Protein AF-A0A968HML8-F1 (afdb_monomer)

Mean predicted aligned error: 5.04 Å

Structure (mmCIF, N/CA/C/O backbone):
data_AF-A0A968HML8-F1
#
_entry.id   AF-A0A968HML8-F1
#
loop_
_atom_site.group_PDB
_atom_site.id
_atom_site.type_symbol
_atom_site.label_atom_id
_atom_site.label_alt_id
_atom_site.label_comp_id
_atom_site.label_asym_id
_atom_site.label_entity_id
_atom_site.label_seq_id
_atom_site.pdbx_PDB_ins_code
_atom_site.Cartn_x
_atom_site.Cartn_y
_atom_site.Cartn_z
_atom_site.occupancy
_atom_site.B_iso_or_equiv
_atom_site.auth_seq_id
_atom_site.auth_comp_id
_atom_site.auth_asym_id
_atom_site.auth_atom_id
_atom_site.pdbx_PDB_model_num
ATOM 1 N N . MET A 1 1 ? -2.187 14.876 -16.492 1.00 66.00 1 MET A N 1
ATOM 2 C CA . MET A 1 1 ? -3.139 13.967 -17.169 1.00 66.00 1 MET A CA 1
ATOM 3 C C . MET A 1 1 ? -2.887 13.887 -18.666 1.00 66.00 1 MET A C 1
ATOM 5 O O . MET A 1 1 ? -2.668 12.791 -19.158 1.00 66.00 1 MET A O 1
ATOM 9 N N . GLU A 1 2 ? -2.846 15.010 -19.386 1.00 80.50 2 GLU A N 1
ATOM 10 C CA . GLU A 1 2 ? -2.647 15.007 -20.846 1.00 80.50 2 GLU A CA 1
ATOM 11 C C . GLU A 1 2 ? -1.322 14.361 -21.292 1.00 80.50 2 GLU A C 1
ATOM 13 O O . GLU A 1 2 ? -1.321 13.512 -22.177 1.00 80.50 2 GLU A O 1
ATOM 18 N N . HIS A 1 3 ? -0.210 14.670 -20.616 1.00 81.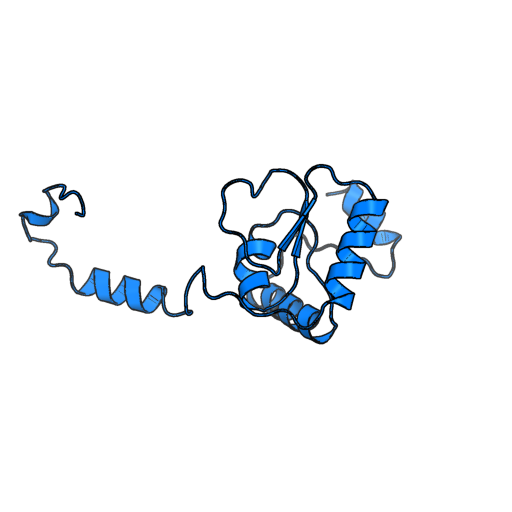75 3 HIS A N 1
ATOM 19 C CA . HIS A 1 3 ? 1.088 14.041 -20.889 1.00 81.75 3 HIS A CA 1
ATOM 20 C C . HIS A 1 3 ? 1.057 12.509 -20.712 1.00 81.75 3 HIS A C 1
ATOM 22 O O . HIS A 1 3 ? 1.546 11.770 -21.562 1.00 81.75 3 HIS A O 1
ATOM 28 N N . SER A 1 4 ? 0.420 12.022 -19.642 1.00 83.88 4 SER A N 1
ATOM 29 C CA . SER A 1 4 ? 0.278 10.588 -19.362 1.00 83.88 4 SER A CA 1
ATOM 30 C C . SER A 1 4 ? -0.625 9.877 -20.373 1.00 83.88 4 SER A C 1
ATOM 32 O O . SER A 1 4 ? -0.333 8.742 -20.735 1.00 83.88 4 SER A O 1
ATOM 34 N N . ARG A 1 5 ? -1.690 10.540 -20.853 1.00 84.12 5 ARG A N 1
ATOM 35 C CA . ARG A 1 5 ? -2.556 10.013 -21.923 1.00 84.12 5 ARG A CA 1
ATOM 36 C C . ARG A 1 5 ? -1.772 9.839 -23.219 1.00 84.12 5 ARG A C 1
ATOM 38 O O . ARG A 1 5 ? -1.701 8.726 -23.722 1.00 84.12 5 ARG A O 1
ATOM 45 N N . ARG A 1 6 ? -1.065 10.887 -23.660 1.00 84.19 6 ARG A N 1
ATOM 46 C CA . ARG A 1 6 ? -0.228 10.836 -24.871 1.00 84.19 6 ARG A CA 1
ATOM 47 C C . ARG A 1 6 ? 0.805 9.708 -24.815 1.00 84.19 6 ARG A C 1
ATOM 49 O O . ARG A 1 6 ? 1.015 9.030 -25.813 1.00 84.19 6 ARG A O 1
ATOM 56 N N . LEU A 1 7 ? 1.439 9.490 -23.660 1.00 85.25 7 LEU A N 1
ATOM 57 C CA . LEU A 1 7 ? 2.386 8.387 -23.485 1.00 85.25 7 LEU A CA 1
ATOM 58 C C . LEU A 1 7 ? 1.697 7.015 -23.582 1.00 85.25 7 LEU A C 1
ATOM 60 O O . LEU A 1 7 ? 2.206 6.121 -24.253 1.00 85.25 7 LEU A O 1
ATOM 64 N N . ALA A 1 8 ? 0.547 6.850 -22.924 1.00 87.56 8 ALA A N 1
ATOM 65 C CA . ALA A 1 8 ? -0.198 5.594 -22.930 1.00 87.56 8 ALA A CA 1
ATOM 66 C C . ALA A 1 8 ? -0.701 5.216 -24.333 1.00 87.56 8 ALA A C 1
ATOM 68 O O . ALA A 1 8 ? -0.648 4.040 -24.685 1.00 87.56 8 ALA A O 1
ATOM 69 N N . ASP A 1 9 ? -1.104 6.197 -25.148 1.00 87.12 9 ASP A N 1
ATOM 70 C CA . ASP A 1 9 ? -1.599 5.979 -26.517 1.00 87.12 9 ASP A CA 1
ATOM 71 C C . ASP A 1 9 ? -0.557 5.310 -27.435 1.00 87.12 9 ASP A C 1
ATOM 73 O O . ASP A 1 9 ? -0.916 4.623 -28.389 1.00 87.12 9 ASP A O 1
ATOM 77 N N . HIS A 1 10 ? 0.735 5.458 -27.125 1.00 88.25 10 HIS A N 1
ATOM 78 C CA . HIS A 1 10 ? 1.844 4.892 -27.903 1.00 88.25 10 HIS A CA 1
ATOM 79 C C . HIS A 1 10 ? 2.403 3.590 -27.304 1.00 88.25 10 HIS A C 1
ATOM 81 O O . HIS A 1 10 ? 3.350 3.015 -27.842 1.00 88.25 10 HIS A O 1
ATOM 87 N N . LEU A 1 11 ? 1.842 3.109 -26.189 1.00 90.94 11 LEU A N 1
ATOM 88 C CA . LEU A 1 11 ? 2.298 1.910 -25.489 1.00 90.94 11 LEU A CA 1
ATOM 89 C C . LEU A 1 11 ? 1.169 0.867 -25.462 1.00 90.94 11 LEU A C 1
ATOM 91 O O . LEU A 1 11 ? 0.261 0.974 -24.637 1.00 90.94 11 LEU A O 1
ATOM 95 N N . PRO A 1 12 ? 1.219 -0.195 -26.291 1.00 89.44 12 PRO A N 1
ATOM 96 C CA . PRO A 1 12 ? 0.099 -1.134 -26.448 1.00 89.44 12 PRO A CA 1
ATOM 97 C C . PRO A 1 12 ? -0.276 -1.863 -25.146 1.00 89.44 12 PRO A C 1
ATOM 99 O O . PRO A 1 12 ? -1.429 -2.266 -24.959 1.00 89.44 12 PRO A O 1
ATOM 102 N N . HIS A 1 13 ? 0.683 -1.981 -24.224 1.00 89.75 13 HIS A N 1
ATOM 103 C CA . HIS A 1 13 ? 0.537 -2.613 -22.910 1.00 89.75 13 HIS A CA 1
ATOM 104 C C . HIS A 1 13 ? 0.241 -1.622 -21.774 1.00 89.75 13 HIS A C 1
ATOM 106 O O . HIS A 1 13 ? 0.222 -2.012 -20.609 1.00 89.75 13 HIS A O 1
ATOM 112 N N . CYS A 1 14 ? 0.009 -0.346 -22.088 1.00 92.81 14 CYS A N 1
ATOM 113 C CA . CYS A 1 14 ? -0.384 0.665 -21.120 1.00 92.81 14 CYS A CA 1
ATOM 114 C C . CYS A 1 14 ? -1.895 0.909 -21.195 1.00 92.81 14 CYS A C 1
ATOM 116 O O . CYS A 1 14 ? -2.505 0.927 -22.268 1.00 92.81 14 CYS A O 1
ATOM 118 N N . ARG A 1 15 ? -2.520 1.084 -20.033 1.00 91.06 15 ARG A N 1
ATOM 119 C CA . ARG A 1 15 ? -3.900 1.551 -19.906 1.00 91.06 15 ARG A CA 1
ATOM 120 C C . ARG A 1 15 ? -3.920 2.614 -18.825 1.00 91.06 15 ARG A C 1
ATOM 122 O O . ARG A 1 15 ? -3.412 2.384 -17.730 1.00 91.06 15 ARG A O 1
ATOM 129 N N . LEU A 1 16 ? -4.504 3.765 -19.139 1.00 92.31 16 LEU A N 1
ATOM 130 C CA . LEU A 1 16 ? -4.700 4.835 -18.173 1.00 92.31 16 LEU A CA 1
ATOM 131 C C . LEU A 1 16 ? -6.127 4.769 -17.627 1.00 92.31 16 LEU A C 1
ATOM 133 O O . LEU A 1 16 ? -7.081 4.632 -18.391 1.00 92.31 16 LEU A O 1
ATOM 137 N N . ALA A 1 17 ? -6.262 4.885 -16.311 1.00 91.62 17 ALA A N 1
ATOM 138 C CA . ALA A 1 17 ? -7.542 5.029 -15.640 1.00 91.62 17 ALA A CA 1
ATOM 139 C C . ALA A 1 17 ? -7.421 6.112 -14.568 1.00 91.62 17 ALA A C 1
ATOM 141 O O . ALA A 1 17 ? -6.517 6.063 -13.735 1.00 91.62 17 ALA A O 1
ATOM 142 N N . ASP A 1 18 ? -8.342 7.071 -14.590 1.00 91.38 18 ASP A N 1
ATOM 143 C CA . ASP A 1 18 ? -8.364 8.185 -13.635 1.00 91.38 18 ASP A CA 1
ATOM 144 C C . ASP A 1 18 ? -8.821 7.695 -12.249 1.00 91.38 18 ASP A C 1
ATOM 146 O O . ASP A 1 18 ? -8.352 8.162 -11.213 1.00 91.38 18 ASP A O 1
ATOM 150 N N . HIS A 1 19 ? -9.716 6.705 -12.235 1.00 94.06 19 HIS A N 1
ATOM 151 C CA . HIS A 1 19 ? -10.210 6.036 -11.042 1.00 94.06 19 HIS A CA 1
ATOM 152 C C . HIS A 1 19 ? -10.527 4.569 -11.348 1.00 94.06 19 HIS A C 1
ATOM 154 O O . HIS A 1 19 ? -11.012 4.232 -12.431 1.00 94.06 19 HIS A O 1
ATOM 160 N N . LEU A 1 20 ? -10.292 3.698 -10.368 1.00 95.56 20 LEU A N 1
ATOM 161 C CA . LEU A 1 20 ? -10.729 2.309 -10.389 1.00 95.56 20 LEU A CA 1
ATOM 162 C C . LEU A 1 20 ? -11.640 2.066 -9.183 1.00 95.56 20 LEU A C 1
ATOM 164 O O . LEU A 1 20 ? -11.186 2.275 -8.054 1.00 95.56 20 LEU A O 1
ATOM 168 N N . PRO A 1 21 ? -12.879 1.580 -9.396 1.00 97.75 21 PRO A N 1
ATOM 169 C CA . PRO A 1 21 ? -13.720 1.101 -8.308 1.00 97.75 21 PRO A CA 1
ATOM 170 C C . PRO A 1 21 ? -12.954 0.105 -7.440 1.00 97.75 21 PRO A C 1
ATOM 172 O O . PRO A 1 21 ? -12.188 -0.718 -7.960 1.00 97.75 21 PRO A O 1
ATOM 175 N N . ARG A 1 22 ? -13.150 0.179 -6.123 1.00 96.62 22 ARG A N 1
ATOM 176 C CA . ARG A 1 22 ? -12.332 -0.546 -5.143 1.00 96.62 22 ARG A CA 1
ATOM 177 C C . ARG A 1 22 ? -12.288 -2.046 -5.424 1.00 96.62 22 ARG A C 1
ATOM 179 O O . ARG A 1 22 ? -11.221 -2.650 -5.368 1.00 96.62 22 ARG A O 1
ATOM 186 N N . GLU A 1 23 ? -13.417 -2.641 -5.780 1.00 97.56 23 GLU A N 1
ATOM 187 C CA . GLU A 1 23 ? -13.547 -4.066 -6.085 1.00 97.56 23 GLU A CA 1
ATOM 188 C C . GLU A 1 23 ? -12.667 -4.452 -7.278 1.00 97.56 23 GLU A C 1
ATOM 190 O O . GLU A 1 23 ? -11.951 -5.452 -7.227 1.00 97.56 23 GLU A O 1
ATOM 195 N N . ARG A 1 24 ? -12.657 -3.619 -8.330 1.00 97.75 24 ARG A N 1
ATOM 196 C CA . ARG A 1 24 ? -11.810 -3.820 -9.514 1.00 97.75 24 ARG A CA 1
ATOM 197 C C . ARG A 1 24 ? -10.336 -3.638 -9.178 1.00 97.75 24 ARG A C 1
ATOM 199 O O . ARG A 1 24 ? -9.519 -4.438 -9.620 1.00 97.75 24 ARG A O 1
ATOM 206 N N . PHE A 1 25 ? -9.996 -2.627 -8.382 1.00 98.00 25 PHE A N 1
ATOM 207 C CA . PHE A 1 25 ? -8.618 -2.397 -7.953 1.00 98.00 25 PHE A CA 1
ATOM 208 C C . PHE A 1 25 ? -8.068 -3.597 -7.167 1.00 98.00 25 PHE A C 1
ATOM 210 O O . PHE A 1 25 ? -7.029 -4.142 -7.529 1.00 98.00 25 PHE A O 1
ATOM 217 N N . ILE A 1 26 ? -8.802 -4.086 -6.162 1.00 97.94 26 ILE A N 1
ATOM 218 C CA . ILE A 1 26 ? -8.405 -5.266 -5.379 1.00 97.94 26 ILE A CA 1
ATOM 219 C C . ILE A 1 26 ? -8.337 -6.527 -6.250 1.00 97.94 26 ILE A C 1
ATOM 221 O O . ILE A 1 26 ? -7.409 -7.322 -6.097 1.00 97.94 26 ILE A O 1
ATOM 225 N N . ALA A 1 27 ? -9.276 -6.718 -7.181 1.00 98.19 27 ALA A N 1
ATOM 226 C CA . ALA A 1 27 ? -9.231 -7.840 -8.118 1.00 98.19 27 ALA A CA 1
ATOM 227 C C . ALA A 1 27 ? -7.966 -7.813 -8.993 1.00 98.19 27 ALA A C 1
ATOM 229 O O . ALA A 1 27 ? -7.348 -8.856 -9.204 1.00 98.19 27 ALA A O 1
ATOM 230 N N . LEU A 1 28 ? -7.536 -6.630 -9.446 1.00 97.69 28 LEU A N 1
ATOM 231 C CA . LEU A 1 28 ? -6.282 -6.466 -10.182 1.00 97.69 28 LEU A CA 1
ATOM 232 C C . LEU A 1 28 ? -5.065 -6.798 -9.315 1.00 97.69 28 LEU A C 1
ATOM 234 O O . LEU A 1 28 ? -4.193 -7.525 -9.781 1.00 97.69 28 LEU A O 1
ATOM 238 N N . LEU A 1 29 ? -5.020 -6.349 -8.054 1.00 98.00 29 LEU A N 1
ATOM 239 C CA . LEU A 1 29 ? -3.930 -6.718 -7.141 1.00 98.00 29 LEU A CA 1
ATOM 240 C C . LEU A 1 29 ? -3.849 -8.238 -6.954 1.00 98.00 29 LEU A C 1
ATOM 242 O O . LEU A 1 29 ? -2.775 -8.817 -7.087 1.00 98.00 29 LEU A O 1
ATOM 246 N N . LYS A 1 30 ? -4.989 -8.905 -6.736 1.00 98.06 30 LYS A N 1
ATOM 247 C CA . LYS A 1 30 ? -5.058 -10.373 -6.652 1.00 98.06 30 LYS A CA 1
ATOM 248 C C . LYS A 1 30 ? -4.580 -11.045 -7.937 1.00 98.06 30 LYS A C 1
ATOM 250 O O . LYS A 1 30 ? -3.865 -12.041 -7.874 1.00 98.06 30 LYS A O 1
ATOM 255 N N . ARG A 1 31 ? -4.938 -10.502 -9.107 1.00 98.00 31 ARG A N 1
ATOM 256 C CA . ARG A 1 31 ? -4.441 -11.024 -10.385 1.00 98.00 31 ARG A CA 1
ATOM 257 C C . ARG A 1 31 ? -2.928 -10.867 -10.498 1.00 98.00 31 ARG A C 1
ATOM 259 O O . ARG A 1 31 ? -2.277 -11.811 -10.921 1.00 98.00 31 ARG A O 1
ATOM 266 N N . LEU A 1 32 ? -2.368 -9.733 -10.076 1.00 97.31 32 LEU A N 1
ATOM 267 C CA . LEU A 1 32 ? -0.919 -9.530 -10.064 1.00 97.31 32 LEU A CA 1
ATOM 268 C C . LEU A 1 32 ? -0.208 -10.545 -9.163 1.00 97.31 32 LEU A C 1
ATOM 270 O O . LEU A 1 32 ? 0.848 -11.018 -9.551 1.00 97.31 32 LEU A O 1
ATOM 274 N N . VAL A 1 33 ? -0.784 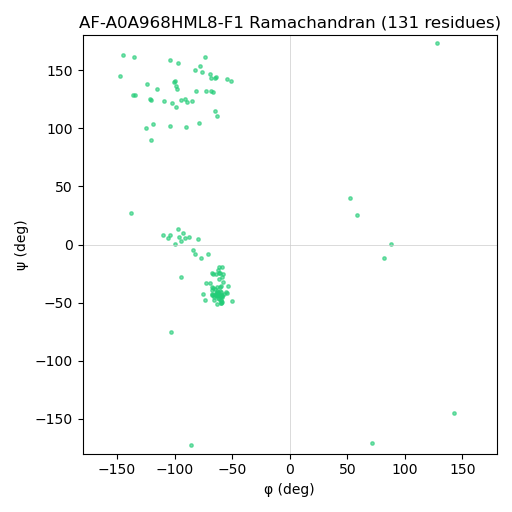-10.945 -8.026 1.00 97.25 33 VAL A N 1
ATOM 275 C CA . VAL A 1 33 ? -0.206 -12.017 -7.191 1.00 97.25 33 VAL A C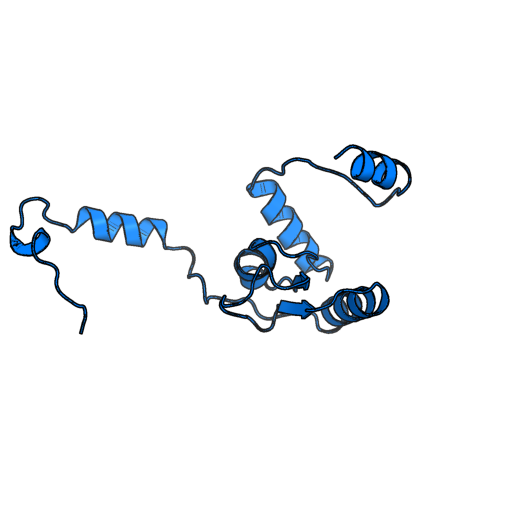A 1
ATOM 276 C C . VAL A 1 33 ? -0.099 -13.326 -7.979 1.00 97.25 33 VAL A C 1
ATOM 278 O O . VAL A 1 33 ? 0.964 -13.942 -8.005 1.00 97.25 33 VAL A O 1
ATOM 281 N N . ILE A 1 34 ? -1.173 -13.722 -8.674 1.00 96.56 34 ILE A N 1
ATOM 282 C CA . ILE A 1 34 ? -1.210 -14.946 -9.496 1.00 96.56 34 ILE A CA 1
ATOM 283 C C . ILE A 1 34 ? -0.176 -14.875 -10.629 1.00 96.56 34 ILE A C 1
ATOM 285 O O . ILE A 1 34 ? 0.559 -15.831 -10.863 1.00 96.56 34 ILE A O 1
ATOM 289 N N . GLU A 1 35 ? -0.082 -13.726 -11.296 1.00 96.12 35 GLU A N 1
ATOM 290 C CA . GLU A 1 35 ? 0.847 -13.482 -12.410 1.00 96.12 35 GLU A CA 1
ATOM 291 C C . GLU A 1 35 ? 2.286 -13.182 -11.953 1.00 96.12 35 GLU A C 1
ATOM 293 O O . GLU A 1 35 ? 3.144 -12.851 -12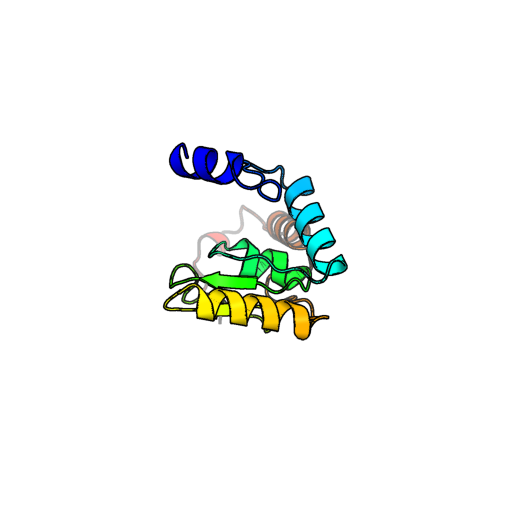.774 1.00 96.12 35 GLU A O 1
ATOM 298 N N . ARG A 1 36 ? 2.566 -13.273 -10.642 1.00 95.56 36 ARG A N 1
ATOM 299 C CA . ARG A 1 36 ? 3.860 -12.923 -10.031 1.00 95.56 36 ARG A CA 1
ATOM 300 C C . ARG A 1 36 ? 4.327 -11.517 -10.426 1.00 95.56 36 ARG A C 1
ATOM 302 O O . ARG A 1 36 ? 5.494 -11.304 -10.740 1.00 95.56 36 ARG A O 1
ATOM 309 N N . GLY A 1 37 ? 3.391 -10.578 -10.481 1.00 96.88 37 GLY A N 1
ATOM 310 C CA . GLY A 1 37 ? 3.614 -9.157 -10.707 1.00 96.88 37 GLY A CA 1
ATOM 311 C C . GLY A 1 37 ? 3.921 -8.397 -9.417 1.00 96.88 37 GLY A C 1
ATOM 312 O O . GLY A 1 37 ? 4.085 -8.971 -8.344 1.00 96.88 37 GLY A O 1
ATOM 313 N N . CYS A 1 38 ? 3.982 -7.073 -9.533 1.00 98.06 38 CYS A N 1
ATOM 314 C CA . CYS A 1 38 ? 4.163 -6.156 -8.412 1.00 98.06 38 CYS A CA 1
ATOM 315 C C . CYS A 1 38 ? 3.376 -4.864 -8.655 1.00 98.06 38 CYS A C 1
ATOM 317 O O . CYS A 1 38 ? 2.983 -4.567 -9.788 1.00 98.06 38 CYS A O 1
ATOM 319 N N . ILE A 1 39 ? 3.156 -4.090 -7.595 1.00 98.06 39 ILE A N 1
ATOM 320 C CA . ILE A 1 39 ? 2.693 -2.703 -7.701 1.00 98.06 39 ILE A CA 1
ATOM 321 C C . ILE A 1 39 ? 3.892 -1.761 -7.572 1.00 98.06 39 ILE A C 1
ATOM 323 O O . ILE A 1 39 ? 4.749 -1.956 -6.716 1.00 98.06 39 ILE A O 1
ATOM 327 N N . VAL A 1 40 ? 3.961 -0.732 -8.414 1.00 98.31 40 VAL A N 1
ATOM 328 C CA . VAL A 1 40 ? 5.072 0.232 -8.430 1.00 98.31 40 VAL A CA 1
ATOM 329 C C . VAL A 1 40 ? 4.521 1.638 -8.250 1.00 98.31 40 VAL A C 1
ATOM 331 O O . VAL A 1 40 ? 3.506 1.994 -8.847 1.00 98.31 40 VAL A O 1
ATOM 334 N N . GLY A 1 41 ? 5.188 2.449 -7.437 1.00 97.56 41 GLY A N 1
ATOM 335 C CA . GLY A 1 41 ? 4.827 3.845 -7.220 1.00 97.56 41 GLY A CA 1
ATOM 336 C C . GLY A 1 41 ? 5.056 4.224 -5.772 1.00 97.56 41 GLY A C 1
ATOM 337 O O . GLY A 1 41 ? 5.985 3.745 -5.149 1.00 97.56 41 GLY A O 1
ATOM 338 N N . ASN A 1 42 ? 4.212 5.078 -5.209 1.00 98.00 42 ASN A N 1
ATOM 339 C CA . ASN A 1 42 ? 4.332 5.474 -3.806 1.00 98.00 42 ASN A CA 1
ATOM 340 C C . ASN A 1 42 ? 2.976 5.532 -3.108 1.00 98.00 42 ASN A C 1
ATOM 342 O O . ASN A 1 42 ? 2.780 6.312 -2.178 1.00 98.00 42 ASN A O 1
ATOM 346 N N . SER A 1 43 ? 2.011 4.744 -3.594 1.00 97.25 43 SER A N 1
ATOM 347 C CA . SER A 1 43 ? 0.671 4.643 -3.019 1.00 97.25 43 SER A CA 1
ATOM 348 C C . SER A 1 43 ? 0.710 3.956 -1.654 1.00 97.25 43 SER A C 1
ATOM 350 O O . SER A 1 43 ? 1.480 3.023 -1.445 1.00 97.25 43 SER A O 1
ATOM 352 N N . SER A 1 44 ? -0.185 4.357 -0.748 1.00 96.75 44 SER A N 1
ATOM 353 C CA . SER A 1 44 ? -0.415 3.622 0.500 1.00 96.75 44 SER A CA 1
ATOM 354 C C . SER A 1 44 ? -0.846 2.181 0.240 1.00 96.75 44 SER A C 1
ATOM 356 O O . SER A 1 44 ? -0.525 1.303 1.036 1.00 96.75 44 SER A O 1
ATOM 358 N N . ALA A 1 45 ? -1.492 1.943 -0.907 1.00 97.38 45 ALA A N 1
ATOM 359 C CA . ALA A 1 45 ? -1.911 0.621 -1.341 1.00 97.38 45 ALA A CA 1
ATOM 360 C C . ALA A 1 45 ? -0.764 -0.383 -1.460 1.00 97.38 45 ALA A C 1
ATOM 362 O O . ALA A 1 45 ? -0.996 -1.575 -1.308 1.00 97.38 45 ALA A O 1
ATOM 363 N N . GLY A 1 46 ? 0.470 0.080 -1.687 1.00 97.38 46 GLY A N 1
ATOM 364 C CA . GLY A 1 46 ? 1.642 -0.793 -1.686 1.00 97.38 46 GLY A CA 1
ATOM 365 C C . GLY A 1 46 ? 1.992 -1.337 -0.297 1.00 97.38 46 GLY A C 1
ATOM 366 O O . GLY A 1 46 ? 2.461 -2.463 -0.182 1.00 97.38 46 GLY A O 1
ATOM 367 N N . LEU A 1 47 ? 1.746 -0.560 0.761 1.00 96.75 47 LEU A N 1
ATOM 368 C CA . LEU A 1 47 ? 2.130 -0.919 2.132 1.00 96.75 47 LEU A CA 1
ATOM 369 C C . LEU A 1 47 ? 0.999 -1.610 2.899 1.00 96.75 47 LEU A C 1
ATOM 371 O O . LEU A 1 47 ? 1.280 -2.383 3.806 1.00 96.75 47 LEU A O 1
ATOM 375 N N . ILE A 1 48 ? -0.259 -1.320 2.555 1.00 96.19 48 ILE A N 1
ATOM 376 C CA . ILE A 1 48 ? -1.434 -1.836 3.266 1.00 96.19 48 ILE A CA 1
ATOM 377 C C . ILE A 1 48 ? -2.075 -2.97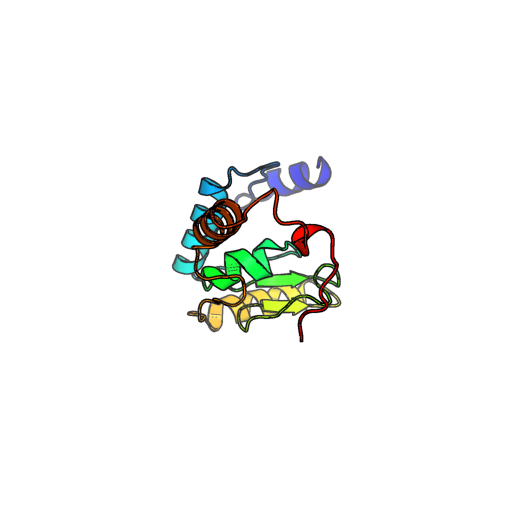2 2.462 1.00 96.19 48 ILE A C 1
ATOM 379 O O . ILE A 1 48 ? -1.901 -4.142 2.797 1.00 96.19 48 ILE A O 1
ATOM 383 N N . GLU A 1 49 ? -2.792 -2.652 1.381 1.00 97.31 49 GLU A N 1
ATOM 384 C CA . GLU A 1 49 ? -3.577 -3.637 0.631 1.00 97.31 49 GLU A CA 1
ATOM 385 C C . GLU A 1 49 ? -2.709 -4.680 -0.086 1.00 97.31 49 GLU A C 1
ATOM 387 O O . GLU A 1 49 ? -3.020 -5.868 -0.042 1.00 97.31 49 GLU A O 1
ATOM 392 N N . ALA A 1 50 ? -1.616 -4.267 -0.733 1.00 97.19 50 ALA A N 1
ATOM 393 C CA . ALA A 1 50 ? -0.716 -5.181 -1.433 1.00 97.19 50 ALA A CA 1
ATOM 394 C C . ALA A 1 50 ? 0.001 -6.123 -0.455 1.00 97.19 50 ALA A C 1
ATOM 396 O O . ALA A 1 50 ? 0.029 -7.329 -0.693 1.00 97.19 50 ALA A O 1
ATOM 397 N N . ALA A 1 51 ? 0.482 -5.606 0.681 1.00 96.19 51 ALA A N 1
ATOM 398 C CA . ALA A 1 51 ? 1.108 -6.420 1.720 1.00 96.19 51 ALA A CA 1
ATOM 399 C C . ALA A 1 51 ? 0.137 -7.465 2.295 1.00 96.19 51 ALA A C 1
ATOM 401 O O . ALA A 1 51 ? 0.506 -8.630 2.423 1.00 96.19 51 ALA A O 1
ATOM 402 N N . ALA A 1 52 ? -1.121 -7.095 2.565 1.00 95.88 52 ALA A N 1
ATOM 403 C CA . ALA A 1 52 ? -2.150 -8.039 3.015 1.00 95.88 52 ALA A CA 1
ATOM 404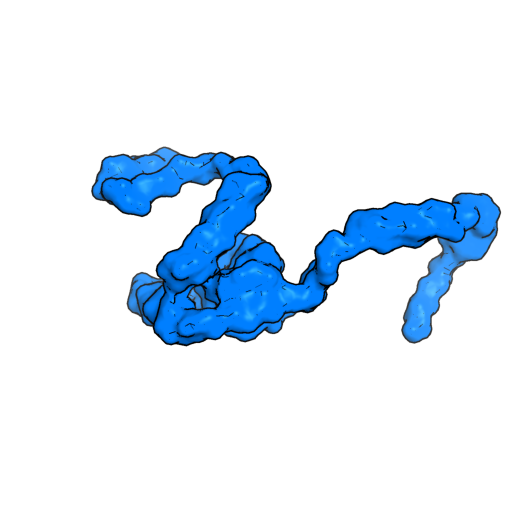 C C . ALA A 1 52 ? -2.445 -9.148 1.986 1.00 95.88 52 ALA A C 1
ATOM 406 O O . ALA A 1 52 ? -2.799 -10.266 2.350 1.00 95.88 52 ALA A O 1
ATOM 407 N N . LEU A 1 53 ? -2.274 -8.853 0.694 1.00 96.56 53 LEU A N 1
ATOM 408 C CA . LEU A 1 53 ? -2.475 -9.798 -0.407 1.00 96.56 53 LEU A CA 1
ATOM 409 C C . LEU A 1 53 ? -1.210 -10.570 -0.806 1.00 96.56 53 LEU A C 1
ATOM 411 O O . LEU A 1 53 ? -1.263 -11.298 -1.793 1.00 96.56 53 LEU A O 1
ATOM 415 N N . ALA A 1 54 ? -0.092 -10.416 -0.086 1.00 96.38 54 ALA A N 1
ATOM 416 C CA . ALA A 1 54 ? 1.207 -10.977 -0.473 1.00 96.38 54 ALA A CA 1
ATOM 417 C C . ALA A 1 54 ? 1.719 -10.502 -1.855 1.00 96.38 54 ALA A C 1
ATOM 419 O O . ALA A 1 54 ? 2.503 -11.184 -2.519 1.00 96.38 54 ALA A O 1
ATOM 420 N N . LEU A 1 55 ? 1.282 -9.324 -2.305 1.00 98.00 55 LEU A N 1
ATOM 421 C CA . LEU A 1 55 ? 1.771 -8.687 -3.523 1.00 98.00 55 LEU A CA 1
ATOM 422 C C . LEU A 1 55 ? 2.985 -7.811 -3.182 1.00 98.00 55 LEU A C 1
ATOM 424 O O . LEU A 1 55 ? 2.843 -6.882 -2.379 1.00 98.00 55 LEU A O 1
ATOM 428 N N . PRO A 1 56 ? 4.161 -8.033 -3.795 1.00 98.06 56 PRO A N 1
ATOM 429 C CA . PRO A 1 56 ? 5.291 -7.145 -3.589 1.00 98.06 56 PRO A CA 1
ATOM 430 C C . PRO A 1 56 ? 5.011 -5.739 -4.132 1.00 98.06 56 PRO A C 1
ATOM 432 O O . PRO A 1 56 ? 4.393 -5.562 -5.189 1.00 98.06 56 PRO A O 1
ATOM 435 N N . ALA A 1 57 ? 5.508 -4.736 -3.416 1.00 98.12 57 ALA A N 1
ATOM 436 C CA . ALA A 1 57 ? 5.388 -3.331 -3.773 1.00 98.12 57 ALA A CA 1
ATOM 437 C C . ALA A 1 57 ? 6.770 -2.695 -3.925 1.00 98.12 57 ALA A C 1
ATOM 439 O O . ALA A 1 57 ? 7.561 -2.710 -2.988 1.00 98.12 57 ALA A O 1
ATOM 440 N N . VAL A 1 58 ? 7.046 -2.087 -5.077 1.00 98.44 58 VAL A N 1
ATOM 441 C CA . VAL A 1 58 ? 8.221 -1.231 -5.279 1.00 98.44 58 VAL A CA 1
ATOM 442 C C . VAL A 1 58 ? 7.822 0.199 -4.915 1.00 98.44 58 VAL A C 1
ATOM 444 O O . VAL A 1 58 ? 7.136 0.877 -5.688 1.00 98.44 58 VAL A O 1
ATOM 447 N N . ASN A 1 59 ? 8.204 0.635 -3.712 1.00 98.50 59 ASN A N 1
ATOM 448 C CA . ASN A 1 59 ? 7.858 1.945 -3.168 1.00 98.50 59 ASN A CA 1
ATOM 449 C C . ASN A 1 59 ? 8.929 2.992 -3.523 1.00 98.50 59 ASN A C 1
ATOM 451 O O . ASN A 1 59 ? 10.109 2.813 -3.238 1.00 98.50 59 ASN A O 1
ATOM 455 N N . LEU A 1 60 ? 8.515 4.096 -4.143 1.00 98.38 60 LEU A N 1
ATOM 456 C CA . LEU A 1 60 ? 9.397 5.102 -4.728 1.00 98.38 60 LEU A CA 1
ATOM 457 C C . LEU A 1 60 ? 9.382 6.407 -3.927 1.00 98.38 60 LEU A C 1
ATOM 459 O O . LEU A 1 60 ? 8.354 7.076 -3.788 1.00 98.38 60 LEU A O 1
ATOM 463 N N . GLY A 1 61 ? 10.558 6.835 -3.490 1.00 97.38 61 GLY A N 1
ATOM 464 C CA . GLY A 1 61 ? 10.748 8.114 -2.828 1.00 97.38 61 GLY A CA 1
ATOM 465 C C . GLY A 1 61 ? 10.162 8.188 -1.411 1.00 97.38 61 GLY A C 1
ATOM 466 O O . GLY A 1 61 ? 9.730 7.192 -0.827 1.00 97.38 61 GLY A O 1
ATOM 467 N N . PRO A 1 62 ? 10.138 9.395 -0.823 1.00 96.50 62 PRO A N 1
ATOM 468 C CA . PRO A 1 62 ? 9.962 9.562 0.619 1.00 96.50 62 PRO A CA 1
ATOM 469 C C . PRO A 1 62 ? 8.503 9.557 1.096 1.00 96.50 62 PRO A C 1
ATOM 471 O O . PRO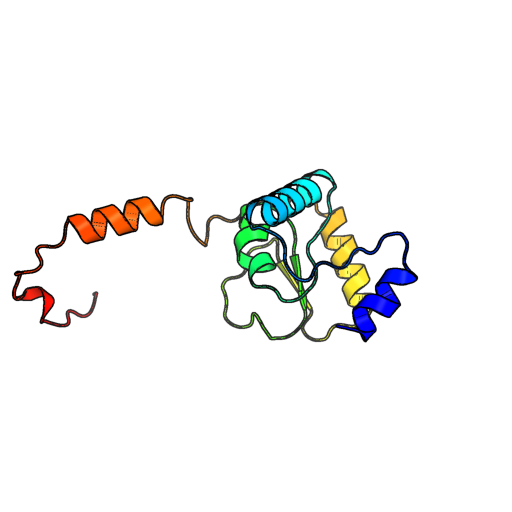 A 1 62 ? 8.269 9.601 2.300 1.00 96.50 62 PRO A O 1
ATOM 474 N N . ARG A 1 63 ? 7.502 9.505 0.200 1.00 97.06 63 ARG A N 1
ATOM 475 C CA . ARG A 1 63 ? 6.079 9.713 0.556 1.00 97.06 63 ARG A CA 1
ATOM 476 C C . ARG A 1 63 ? 5.589 8.809 1.692 1.00 97.06 63 ARG A C 1
ATOM 478 O O . ARG A 1 63 ? 4.748 9.227 2.478 1.00 97.06 63 ARG A O 1
ATOM 485 N N . GLN A 1 64 ? 6.076 7.572 1.757 1.00 97.12 64 GLN A N 1
ATOM 486 C CA . GLN A 1 64 ? 5.655 6.596 2.765 1.00 97.12 64 GLN A CA 1
ATOM 487 C C . GLN A 1 64 ? 6.608 6.517 3.972 1.00 97.12 64 GLN A C 1
ATOM 489 O O . GLN A 1 64 ? 6.541 5.554 4.737 1.00 97.12 64 GLN A O 1
ATOM 494 N N . ALA A 1 65 ? 7.532 7.465 4.156 1.00 94.69 65 ALA A N 1
ATOM 495 C CA . ALA A 1 65 ? 8.434 7.493 5.312 1.00 94.69 65 ALA A CA 1
ATOM 496 C C . ALA A 1 65 ? 7.659 7.457 6.650 1.00 94.69 65 ALA A C 1
ATOM 498 O O . ALA A 1 65 ? 6.569 8.013 6.760 1.00 94.69 65 ALA A O 1
ATOM 499 N N . GLY A 1 66 ? 8.194 6.748 7.651 1.00 93.50 66 GLY A N 1
ATOM 500 C CA . GLY A 1 66 ? 7.613 6.645 9.002 1.00 93.50 66 GLY A CA 1
ATOM 501 C C . GLY A 1 66 ? 6.478 5.627 9.189 1.00 93.50 66 GLY A C 1
ATOM 502 O O . GLY A 1 66 ? 6.113 5.323 10.317 1.00 93.50 66 GLY A O 1
ATOM 503 N N . ARG A 1 67 ? 5.923 5.067 8.111 1.00 93.94 67 ARG A N 1
ATOM 504 C CA . ARG A 1 67 ? 4.934 3.974 8.181 1.00 93.94 67 ARG A CA 1
ATOM 505 C C . ARG A 1 67 ? 5.550 2.625 8.569 1.00 93.94 67 ARG A C 1
ATOM 507 O O . ARG A 1 67 ? 6.744 2.404 8.401 1.00 93.94 67 ARG A O 1
ATOM 514 N N . GLU A 1 68 ? 4.731 1.690 9.018 1.00 91.50 68 GLU A N 1
ATOM 515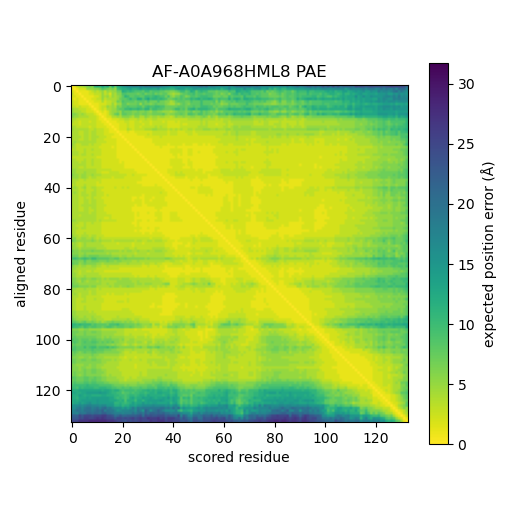 C CA . GLU A 1 68 ? 5.172 0.309 9.212 1.00 91.50 68 GLU A CA 1
ATOM 516 C C . GLU A 1 68 ? 5.565 -0.348 7.875 1.00 91.50 68 GLU A C 1
ATOM 518 O O . GLU A 1 68 ? 4.976 -0.045 6.831 1.00 91.50 68 GLU A O 1
ATOM 523 N N . ARG A 1 69 ? 6.598 -1.202 7.895 1.00 89.62 69 ARG A N 1
ATOM 524 C CA . ARG A 1 69 ? 7.115 -1.913 6.716 1.00 89.62 69 ARG A CA 1
ATOM 525 C C . ARG A 1 69 ? 6.912 -3.410 6.869 1.00 89.62 69 ARG A C 1
ATOM 527 O O . ARG A 1 69 ? 7.282 -3.990 7.883 1.00 89.62 69 ARG A O 1
ATOM 534 N N . HIS A 1 70 ? 6.416 -4.028 5.806 1.00 94.19 70 HIS A N 1
ATOM 535 C CA . HIS A 1 70 ? 6.397 -5.475 5.656 1.00 94.19 70 HIS A CA 1
ATOM 536 C C . HIS A 1 70 ? 7.487 -5.924 4.673 1.00 94.19 70 HIS A C 1
ATOM 538 O O . HIS A 1 70 ? 7.922 -5.144 3.826 1.00 94.19 70 HIS A O 1
ATOM 544 N N . THR A 1 71 ? 7.899 -7.191 4.741 1.00 94.56 71 THR A N 1
ATOM 545 C CA . THR A 1 71 ? 8.951 -7.761 3.879 1.00 94.56 71 THR A CA 1
ATOM 546 C C . THR A 1 71 ? 8.603 -7.728 2.389 1.00 94.56 71 THR A C 1
ATOM 548 O O . THR A 1 71 ? 9.498 -7.773 1.557 1.00 94.56 71 THR A O 1
ATOM 551 N N . THR A 1 72 ? 7.321 -7.584 2.040 1.00 95.81 72 THR A N 1
ATOM 552 C CA . THR A 1 72 ? 6.825 -7.409 0.662 1.00 95.81 72 THR A CA 1
ATOM 553 C C . THR A 1 72 ? 7.159 -6.045 0.046 1.00 95.81 72 THR A C 1
ATOM 555 O O . THR A 1 72 ? 6.879 -5.840 -1.133 1.00 95.81 72 THR A O 1
ATOM 558 N N . VAL A 1 73 ? 7.691 -5.080 0.803 1.00 96.81 73 VAL A N 1
ATOM 559 C CA . VAL A 1 73 ? 7.937 -3.710 0.321 1.00 96.81 73 VAL A CA 1
ATOM 560 C C . VAL A 1 73 ? 9.418 -3.512 -0.006 1.00 96.81 73 V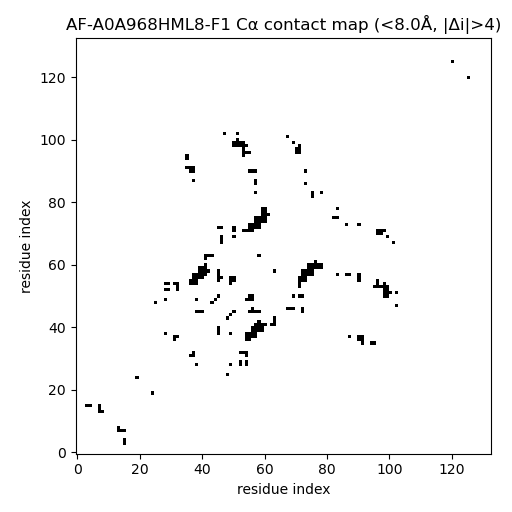AL A C 1
ATOM 562 O O . VAL A 1 73 ? 10.279 -3.647 0.857 1.00 96.81 73 VAL A O 1
ATOM 565 N N . LEU A 1 74 ? 9.704 -3.150 -1.256 1.00 97.31 74 LEU A N 1
ATOM 566 C CA . LEU A 1 74 ? 11.032 -2.825 -1.767 1.00 97.31 74 LEU A CA 1
ATOM 567 C C . LEU A 1 74 ? 11.140 -1.302 -1.917 1.00 97.31 74 LEU A C 1
ATOM 569 O O . LEU A 1 74 ? 10.596 -0.722 -2.860 1.00 97.31 74 LEU A O 1
ATOM 573 N N . ASP A 1 75 ? 11.806 -0.650 -0.966 1.00 97.38 75 ASP A N 1
ATOM 574 C CA . ASP A 1 75 ? 11.967 0.806 -0.932 1.00 97.38 75 ASP A CA 1
ATOM 575 C C . ASP A 1 75 ? 13.102 1.285 -1.862 1.00 97.38 75 ASP A C 1
ATOM 577 O O . ASP A 1 75 ? 14.229 0.794 -1.806 1.00 97.38 75 ASP A O 1
ATOM 581 N N . ILE A 1 76 ? 12.823 2.306 -2.679 1.00 97.81 76 ILE A N 1
ATOM 582 C CA . ILE A 1 76 ? 13.810 3.029 -3.490 1.00 97.81 76 ILE A CA 1
ATOM 583 C C . ILE A 1 76 ? 13.719 4.522 -3.171 1.00 97.81 76 ILE A C 1
ATOM 585 O O . ILE A 1 76 ? 12.867 5.234 -3.703 1.00 97.81 76 ILE A O 1
ATOM 589 N N . THR A 1 77 ? 14.629 5.025 -2.335 1.00 95.19 77 THR A N 1
ATOM 590 C CA . THR A 1 77 ? 14.639 6.439 -1.917 1.00 95.19 77 THR A CA 1
ATOM 591 C C . THR A 1 77 ? 14.869 7.399 -3.085 1.00 95.19 77 THR A C 1
ATOM 593 O O . THR A 1 77 ? 14.165 8.396 -3.207 1.00 95.19 77 THR A O 1
ATOM 596 N N . ASN A 1 78 ? 15.824 7.081 -3.964 1.00 95.94 78 ASN A N 1
ATOM 597 C CA . ASN A 1 78 ? 16.199 7.903 -5.116 1.00 95.94 78 ASN A CA 1
ATOM 598 C C . ASN A 1 78 ? 15.990 7.088 -6.401 1.00 95.94 78 ASN A C 1
ATOM 600 O O . ASN A 1 78 ? 16.899 6.344 -6.791 1.00 95.94 78 ASN A O 1
ATOM 604 N N . PRO A 1 79 ? 14.789 7.154 -7.007 1.00 94.94 79 PRO A N 1
ATOM 605 C CA . PRO A 1 79 ? 14.431 6.299 -8.128 1.00 94.94 79 PRO A CA 1
ATOM 606 C C . PRO A 1 79 ? 15.161 6.700 -9.408 1.00 94.94 79 PRO A C 1
ATOM 608 O O . PRO A 1 79 ? 15.141 7.858 -9.820 1.00 94.94 79 PRO A O 1
ATOM 611 N N . ASP A 1 80 ? 15.738 5.703 -10.069 1.00 97.19 80 ASP A N 1
ATOM 612 C CA . ASP A 1 80 ? 16.223 5.781 -11.443 1.00 97.19 80 ASP A CA 1
ATOM 613 C C . ASP A 1 80 ? 15.794 4.516 -12.213 1.00 97.19 80 ASP A C 1
ATOM 615 O O . ASP A 1 80 ? 15.437 3.508 -11.587 1.00 97.19 80 ASP A O 1
ATOM 619 N N . PRO A 1 81 ? 15.794 4.540 -13.558 1.00 97.50 81 PRO A N 1
ATOM 620 C CA . PRO A 1 81 ? 15.289 3.423 -14.352 1.00 97.50 81 PRO A CA 1
ATOM 621 C C . PRO A 1 81 ? 15.977 2.076 -14.089 1.00 97.50 81 PRO A C 1
ATOM 623 O O . PRO A 1 81 ? 15.315 1.042 -14.187 1.00 97.50 81 PRO A O 1
ATOM 626 N N . ALA A 1 82 ? 17.273 2.063 -13.756 1.00 98.12 82 ALA A N 1
ATOM 627 C CA . ALA A 1 82 ? 18.009 0.826 -13.509 1.00 98.12 82 ALA A CA 1
ATOM 628 C C . ALA A 1 82 ? 17.606 0.214 -12.162 1.00 98.12 82 ALA A C 1
ATOM 630 O O . ALA A 1 82 ? 17.235 -0.958 -12.114 1.00 98.12 82 ALA A O 1
ATOM 631 N N . LYS A 1 83 ? 17.560 1.026 -11.099 1.00 98.19 83 LYS A N 1
ATOM 632 C CA . LYS A 1 83 ? 17.111 0.573 -9.772 1.00 98.19 83 LYS A CA 1
ATOM 633 C C . LYS A 1 83 ? 15.659 0.111 -9.774 1.00 98.19 83 LYS A C 1
ATOM 635 O O . LYS A 1 83 ? 15.324 -0.890 -9.147 1.00 98.19 83 LYS A O 1
ATOM 640 N N . VAL A 1 84 ? 14.783 0.827 -10.484 1.00 98.44 84 VAL A N 1
ATOM 641 C CA . VAL A 1 84 ? 13.368 0.439 -10.600 1.00 98.44 84 VAL A CA 1
ATOM 642 C C . VAL A 1 84 ? 13.242 -0.903 -11.319 1.00 98.44 84 VAL A C 1
ATOM 644 O O . VAL A 1 84 ? 12.489 -1.760 -10.864 1.00 98.44 84 VAL A O 1
ATOM 647 N N . ARG A 1 85 ? 13.997 -1.113 -12.405 1.00 98.25 85 ARG A N 1
ATOM 648 C CA . ARG A 1 85 ? 14.026 -2.397 -13.116 1.00 98.25 85 ARG A CA 1
ATOM 649 C C . ARG A 1 85 ? 14.497 -3.531 -12.211 1.00 98.25 85 ARG A C 1
ATOM 651 O O . ARG A 1 85 ? 13.804 -4.535 -12.110 1.00 98.25 85 ARG A O 1
ATOM 658 N N . GLU A 1 86 ? 15.619 -3.344 -11.525 1.00 98.25 86 GLU A N 1
ATOM 659 C CA . GLU A 1 86 ? 16.170 -4.342 -10.607 1.00 98.25 86 GLU A CA 1
ATOM 660 C C . GLU A 1 86 ? 15.178 -4.703 -9.491 1.00 98.25 86 GLU A C 1
ATOM 662 O O . GLU A 1 86 ? 14.955 -5.879 -9.210 1.00 98.25 86 GLU A O 1
ATOM 667 N N . ALA A 1 87 ? 14.521 -3.711 -8.886 1.00 98.06 87 ALA A N 1
ATOM 668 C CA . ALA A 1 87 ? 13.524 -3.959 -7.850 1.00 98.06 87 ALA A CA 1
ATOM 669 C C . ALA A 1 87 ? 12.298 -4.715 -8.381 1.00 98.06 87 ALA A C 1
ATOM 671 O O . ALA A 1 87 ? 11.786 -5.599 -7.695 1.00 98.06 87 ALA A O 1
ATOM 672 N N . ILE A 1 88 ? 11.841 -4.410 -9.601 1.00 98.19 88 ILE A N 1
ATOM 673 C CA . ILE A 1 88 ? 10.768 -5.169 -10.258 1.00 98.19 88 ILE A CA 1
ATOM 674 C C . ILE A 1 88 ? 11.217 -6.616 -10.487 1.00 98.19 88 ILE A C 1
ATOM 676 O O . ILE A 1 88 ? 10.475 -7.540 -10.159 1.00 98.19 88 ILE A O 1
ATOM 680 N N . ASP A 1 89 ? 12.425 -6.842 -10.998 1.00 98.00 89 ASP A N 1
ATOM 681 C CA . ASP A 1 89 ? 12.937 -8.192 -11.250 1.00 98.00 89 ASP A CA 1
ATOM 682 C C . ASP A 1 89 ? 13.075 -8.994 -9.943 1.00 98.00 89 ASP A C 1
ATOM 684 O O . ASP A 1 89 ? 12.633 -10.144 -9.870 1.00 98.00 89 ASP A O 1
ATOM 688 N N . ASN A 1 90 ? 13.571 -8.365 -8.874 1.00 97.06 90 ASN A N 1
ATOM 689 C CA . ASN A 1 90 ? 13.647 -8.953 -7.535 1.00 97.06 90 ASN A CA 1
ATOM 690 C C . ASN A 1 90 ? 12.259 -9.276 -6.961 1.00 97.06 90 ASN A C 1
ATOM 692 O O . ASN A 1 90 ? 12.054 -10.364 -6.419 1.00 97.06 90 ASN A O 1
ATOM 696 N N . ALA A 1 91 ? 11.288 -8.371 -7.121 1.00 96.88 91 ALA A N 1
ATOM 697 C CA . ALA A 1 91 ? 9.904 -8.586 -6.702 1.00 96.88 91 ALA A CA 1
ATOM 698 C C . ALA A 1 91 ? 9.300 -9.845 -7.348 1.00 96.88 91 ALA A C 1
ATOM 700 O O . ALA A 1 91 ? 8.647 -10.642 -6.672 1.00 96.88 91 ALA A O 1
ATOM 701 N N . ARG A 1 92 ? 9.561 -10.055 -8.644 1.00 95.56 92 ARG A N 1
ATOM 702 C CA . ARG A 1 92 ? 9.058 -11.209 -9.404 1.00 95.56 92 ARG A CA 1
ATOM 703 C C . ARG A 1 92 ? 9.802 -12.503 -9.068 1.00 95.56 92 ARG A C 1
ATOM 705 O O . ARG A 1 92 ? 9.171 -13.550 -8.929 1.00 95.56 92 ARG A O 1
ATOM 712 N N . LYS A 1 93 ? 11.133 -12.441 -8.939 1.00 95.44 93 LYS A N 1
ATOM 713 C CA . LYS A 1 93 ? 11.999 -13.605 -8.686 1.00 95.44 93 LYS A CA 1
ATOM 714 C C . LYS A 1 93 ? 11.766 -14.224 -7.308 1.00 95.44 93 LYS A C 1
ATOM 716 O O . LYS A 1 93 ? 11.789 -15.443 -7.189 1.00 95.44 93 LYS A O 1
ATOM 721 N N . ASN A 1 94 ? 11.521 -13.396 -6.295 1.00 92.44 94 ASN A N 1
ATOM 722 C CA . ASN A 1 94 ? 11.366 -13.841 -4.908 1.00 92.44 94 ASN A CA 1
ATOM 723 C C . ASN A 1 94 ? 9.925 -14.249 -4.548 1.00 92.44 94 ASN A C 1
ATOM 725 O O . ASN A 1 94 ? 9.641 -14.523 -3.387 1.00 92.44 94 ASN A O 1
ATOM 729 N N . ALA A 1 95 ? 9.008 -14.299 -5.520 1.00 87.62 95 ALA A N 1
ATOM 730 C CA . ALA A 1 95 ? 7.660 -14.805 -5.290 1.00 87.62 95 ALA A CA 1
ATOM 731 C C . ALA A 1 95 ? 7.663 -16.332 -5.012 1.00 87.62 95 ALA A C 1
ATOM 733 O O . ALA A 1 95 ? 8.387 -17.068 -5.690 1.00 87.62 95 ALA A O 1
ATOM 734 N N . PRO A 1 96 ? 6.793 -16.848 -4.119 1.00 92.06 96 PRO A N 1
ATOM 735 C CA . PRO A 1 96 ? 5.729 -16.131 -3.418 1.00 92.06 96 PRO A CA 1
ATOM 736 C C . PRO A 1 96 ? 6.229 -15.370 -2.184 1.00 92.06 96 PRO A C 1
ATOM 738 O O . PRO A 1 96 ? 7.160 -15.793 -1.507 1.00 92.06 96 PRO A O 1
ATOM 741 N N . TRP A 1 97 ? 5.552 -14.269 -1.869 1.00 95.38 97 TRP A N 1
ATOM 742 C CA . TRP A 1 97 ? 5.808 -13.482 -0.665 1.00 95.38 97 TRP A CA 1
ATOM 743 C C . TRP A 1 97 ? 4.820 -13.863 0.452 1.00 95.38 97 TRP A C 1
ATOM 745 O O . TRP A 1 97 ? 3.740 -14.374 0.153 1.00 95.38 97 TRP A O 1
ATOM 755 N N . PRO A 1 98 ? 5.144 -13.638 1.736 1.00 94.44 98 PRO A N 1
ATOM 756 C CA . PRO A 1 98 ? 4.175 -13.817 2.813 1.00 94.44 98 PRO A CA 1
ATOM 757 C C . PRO A 1 98 ? 3.168 -12.650 2.857 1.00 94.44 98 PRO A C 1
ATOM 759 O O . PRO A 1 98 ? 3.530 -11.523 2.511 1.00 94.44 98 PRO A O 1
ATOM 762 N N . PRO A 1 99 ? 1.910 -12.875 3.276 1.00 94.44 99 PRO A N 1
ATOM 763 C CA . PRO A 1 99 ? 0.967 -11.792 3.532 1.00 94.44 99 PRO A CA 1
ATOM 764 C C . PRO A 1 99 ? 1.251 -11.117 4.881 1.00 94.44 99 PRO A C 1
ATOM 766 O O . PRO A 1 99 ? 1.754 -11.745 5.811 1.00 94.44 99 PRO A O 1
ATOM 769 N N . SER A 1 100 ? 0.870 -9.848 5.004 1.00 94.44 100 SER A N 1
ATOM 770 C CA . SER A 1 100 ? 0.936 -9.092 6.257 1.00 94.44 100 SER A CA 1
ATOM 771 C C . SER A 1 100 ? -0.418 -9.024 6.959 1.00 94.44 100 SER A C 1
ATOM 773 O O . SER A 1 100 ? -1.438 -8.776 6.319 1.00 94.44 100 SER A O 1
ATOM 775 N N . THR A 1 101 ? -0.414 -9.139 8.286 1.00 91.25 101 THR A N 1
ATOM 776 C CA . THR A 1 101 ? -1.575 -8.864 9.154 1.00 91.25 101 THR A CA 1
ATOM 777 C C . THR A 1 101 ? -1.394 -7.603 10.005 1.00 91.25 101 THR A C 1
ATOM 779 O O . THR A 1 101 ? -2.212 -7.335 10.881 1.00 91.25 101 THR A O 1
ATOM 782 N N . ALA A 1 102 ? -0.340 -6.812 9.764 1.00 90.75 102 ALA A N 1
ATOM 783 C CA . ALA A 1 102 ? 0.014 -5.649 10.587 1.00 90.75 102 ALA A CA 1
ATOM 784 C C . ALA A 1 102 ? -1.100 -4.586 10.646 1.00 90.75 102 ALA A C 1
ATOM 786 O O . ALA A 1 102 ? -1.347 -3.981 11.683 1.00 90.75 102 ALA A O 1
ATOM 787 N N . PHE A 1 103 ? -1.829 -4.400 9.542 1.00 90.00 103 PHE A N 1
ATOM 788 C CA . PHE A 1 103 ? -2.913 -3.416 9.442 1.00 90.00 103 PHE A CA 1
ATOM 789 C C . PHE A 1 103 ? -4.305 -3.977 9.771 1.00 90.00 103 PHE A C 1
ATOM 791 O O . PHE A 1 103 ? -5.308 -3.293 9.559 1.00 90.00 103 PHE A O 1
ATOM 798 N N . GLY A 1 104 ? -4.378 -5.203 10.291 1.00 90.88 104 GLY A N 1
ATOM 799 C CA . GLY A 1 104 ? -5.607 -5.805 10.791 1.00 90.88 104 GLY A CA 1
ATOM 800 C C . GLY A 1 104 ? -5.910 -7.183 10.214 1.00 90.88 104 GLY A C 1
ATOM 801 O O . GLY A 1 104 ? -5.266 -7.681 9.294 1.00 90.88 104 GLY A O 1
ATOM 802 N N . ASP A 1 105 ? -6.952 -7.780 10.776 1.00 92.31 105 ASP A N 1
ATOM 803 C CA . ASP A 1 105 ? -7.431 -9.139 10.512 1.00 92.31 105 ASP A CA 1
ATOM 804 C C . ASP A 1 105 ? -8.724 -9.168 9.672 1.00 92.31 105 ASP A C 1
ATOM 806 O O . ASP A 1 105 ? -9.330 -10.219 9.476 1.00 92.31 105 ASP A O 1
ATOM 810 N N . GLY A 1 106 ? -9.173 -8.001 9.197 1.00 92.31 106 GLY A N 1
ATOM 811 C CA . GLY A 1 106 ? -10.415 -7.839 8.441 1.00 92.31 106 GLY A CA 1
ATOM 812 C C . GLY A 1 106 ? -11.674 -7.599 9.284 1.00 92.31 106 GLY A C 1
ATOM 813 O O . GLY A 1 106 ? -12.737 -7.387 8.704 1.00 92.31 106 GLY A O 1
ATOM 814 N N . HIS A 1 107 ? -11.586 -7.547 10.619 1.00 96.50 107 HIS A N 1
ATOM 815 C CA . HIS A 1 107 ? -12.758 -7.407 11.498 1.00 96.50 107 HIS A CA 1
ATOM 816 C C . HIS A 1 107 ? -12.957 -6.004 12.085 1.00 96.50 107 HIS A C 1
ATOM 818 O O . HIS A 1 107 ? -13.853 -5.817 12.917 1.00 96.50 107 HIS A O 1
ATOM 824 N N . ALA A 1 108 ? -12.184 -5.012 11.628 1.00 96.50 108 ALA A N 1
ATOM 825 C CA . ALA A 1 108 ? -12.170 -3.650 12.167 1.00 96.50 108 ALA A CA 1
ATOM 826 C C . ALA A 1 108 ? -13.572 -3.033 12.297 1.00 96.50 108 ALA A C 1
ATOM 828 O O . ALA A 1 108 ? -13.925 -2.550 13.368 1.00 96.50 108 ALA A O 1
ATOM 829 N N . SER A 1 109 ? -14.412 -3.109 11.258 1.00 97.38 109 SER A N 1
ATOM 830 C CA . SER A 1 109 ? -15.771 -2.547 11.302 1.00 97.38 109 SER A CA 1
ATOM 831 C C . SER A 1 109 ? -16.625 -3.170 12.406 1.00 97.38 109 SER A C 1
ATOM 833 O O . SER A 1 109 ? -17.303 -2.456 13.138 1.00 97.38 109 SER A O 1
ATOM 835 N N . SER A 1 110 ? -16.562 -4.497 12.559 1.00 97.81 110 SER A N 1
ATOM 836 C CA . SER A 1 110 ? -17.320 -5.204 13.594 1.00 97.81 110 SER A CA 1
ATOM 837 C C . SER A 1 110 ? -16.813 -4.862 14.997 1.00 97.81 110 SER A C 1
ATOM 839 O O . SER A 1 110 ? -17.613 -4.682 15.909 1.00 97.81 110 SER A O 1
ATOM 841 N N . ALA A 1 111 ? -15.493 -4.729 15.164 1.00 97.31 111 ALA A N 1
ATOM 842 C CA . ALA A 1 111 ? -14.878 -4.359 16.430 1.00 97.31 111 ALA A CA 1
ATOM 843 C C . ALA A 1 111 ? -15.259 -2.928 16.824 1.00 97.31 111 ALA A C 1
ATOM 845 O O . ALA A 1 111 ? -15.738 -2.717 17.931 1.00 97.31 111 ALA A O 1
ATOM 846 N N . ILE A 1 112 ? -15.147 -1.976 15.893 1.00 97.75 112 ILE A N 1
ATOM 847 C CA . ILE A 1 112 ? -15.545 -0.580 16.104 1.00 97.75 112 ILE A CA 1
ATOM 848 C C . ILE A 1 112 ? -17.028 -0.496 16.471 1.00 97.75 112 ILE A C 1
ATOM 850 O O . ILE A 1 112 ? -17.367 0.124 17.473 1.00 97.75 112 ILE A O 1
ATOM 854 N N . ALA A 1 113 ? -17.910 -1.145 15.704 1.00 98.00 113 ALA A N 1
ATOM 855 C CA . ALA A 1 113 ? -19.346 -1.119 15.970 1.00 98.00 113 ALA A CA 1
ATOM 856 C C . ALA A 1 113 ? -19.688 -1.695 17.352 1.00 98.00 113 ALA A C 1
ATOM 858 O O . ALA A 1 113 ? -20.462 -1.085 18.086 1.00 98.00 113 ALA A O 1
ATOM 859 N N . ARG A 1 114 ? -19.076 -2.827 17.736 1.00 98.00 114 ARG A N 1
ATOM 860 C CA . ARG A 1 114 ? -19.246 -3.410 19.077 1.00 98.00 114 ARG A CA 1
ATOM 861 C C . ARG A 1 114 ? -18.765 -2.466 20.174 1.00 98.00 114 ARG A C 1
ATOM 863 O O . ARG A 1 114 ? -19.494 -2.259 21.136 1.00 98.00 114 ARG A O 1
ATOM 870 N N . THR A 1 115 ? -17.578 -1.880 20.019 1.00 95.62 115 THR A N 1
ATOM 871 C CA . THR A 1 115 ? -17.030 -0.929 20.993 1.00 95.62 115 THR A CA 1
ATOM 872 C C . THR A 1 115 ? -17.956 0.269 21.160 1.00 95.62 115 THR A C 1
ATOM 874 O O . THR A 1 115 ? -18.318 0.597 22.283 1.00 95.62 115 THR A O 1
ATOM 877 N N . LEU A 1 116 ? -18.409 0.878 20.062 1.00 94.94 116 LEU A N 1
ATOM 878 C CA . LEU A 1 116 ? -19.325 2.018 20.116 1.00 94.94 116 LEU A CA 1
ATOM 879 C C . LEU A 1 116 ? -20.663 1.654 20.770 1.00 94.94 116 LEU A C 1
ATOM 881 O O . LEU A 1 116 ? -21.155 2.414 21.595 1.00 94.94 116 LEU A O 1
ATOM 885 N N . ALA A 1 117 ? -21.224 0.486 20.449 1.00 96.19 117 ALA A N 1
ATOM 886 C CA . ALA A 1 117 ? -22.479 0.016 21.032 1.00 96.19 117 ALA A CA 1
ATOM 887 C C . ALA A 1 117 ? -22.373 -0.319 22.531 1.00 96.19 117 ALA A C 1
ATOM 889 O O . ALA A 1 117 ? -23.382 -0.295 23.226 1.00 96.19 117 ALA A O 1
ATOM 890 N N . SER A 1 118 ? -21.174 -0.637 23.033 1.00 94.19 118 SER A N 1
ATOM 891 C CA . SER A 1 118 ? -20.945 -0.921 24.458 1.00 94.19 118 SER A CA 1
ATOM 892 C C . SER A 1 118 ? -20.763 0.321 25.335 1.00 94.19 118 SER A C 1
ATOM 894 O O . SER A 1 118 ? -20.676 0.189 26.553 1.00 94.19 118 SER A O 1
ATOM 896 N N . ILE A 1 119 ? -20.658 1.514 24.740 1.00 92.75 119 ILE A N 1
ATOM 897 C CA . ILE A 1 119 ? -20.412 2.751 25.483 1.00 92.75 119 ILE A CA 1
ATOM 898 C C . ILE A 1 119 ? -21.735 3.317 26.006 1.00 92.75 119 ILE A C 1
ATOM 900 O O . ILE A 1 119 ? -22.627 3.651 25.227 1.00 92.75 119 ILE A O 1
ATOM 904 N N . GLU A 1 120 ? -21.819 3.511 27.323 1.00 91.62 120 GLU A N 1
ATOM 905 C CA . GLU A 1 120 ? -22.914 4.244 27.960 1.00 91.62 120 GLU A CA 1
ATOM 906 C C . GLU A 1 120 ? -22.692 5.754 27.798 1.00 91.62 120 GLU A C 1
ATOM 908 O O . GLU A 1 120 ? -21.854 6.349 28.473 1.00 91.62 120 GLU A O 1
ATOM 913 N N . LEU A 1 121 ? -23.437 6.390 26.890 1.00 89.38 121 LEU A N 1
ATOM 914 C CA . LEU A 1 121 ? -23.214 7.790 26.496 1.00 89.38 121 LEU A CA 1
ATOM 915 C C . LEU A 1 121 ? -23.399 8.800 27.637 1.00 89.38 121 LEU A C 1
ATOM 917 O O . LEU A 1 121 ? -22.871 9.910 27.562 1.00 89.38 121 LEU A O 1
ATOM 921 N N . HIS A 1 122 ? -24.145 8.434 28.679 1.00 89.69 122 HIS A N 1
ATOM 922 C CA . HIS A 1 122 ? -24.390 9.287 29.838 1.00 89.69 122 HIS A CA 1
ATOM 923 C C . HIS A 1 122 ? -23.420 9.045 30.997 1.00 89.69 122 HIS A C 1
ATOM 925 O O . HIS A 1 122 ? -23.557 9.703 32.028 1.00 89.69 122 HIS A O 1
ATOM 931 N N . ASP A 1 123 ? -22.431 8.157 30.845 1.00 90.00 123 ASP A N 1
ATOM 932 C CA . ASP A 1 123 ? -21.412 7.939 31.868 1.00 90.00 123 ASP A CA 1
ATOM 933 C C . ASP A 1 123 ? -20.557 9.215 32.052 1.00 90.00 123 ASP A C 1
ATOM 935 O O . ASP A 1 123 ? -19.801 9.598 31.149 1.00 90.00 123 ASP A O 1
ATOM 939 N N . PRO A 1 124 ? -20.602 9.876 33.229 1.00 86.75 124 PRO A N 1
ATOM 940 C CA . PRO A 1 124 ? -19.790 11.060 33.508 1.00 86.75 124 PRO A CA 1
ATOM 941 C C . PRO A 1 124 ? -18.279 10.803 33.397 1.00 86.75 124 PRO A C 1
ATOM 943 O O . PRO A 1 124 ? -17.498 11.751 33.270 1.00 86.75 124 PRO A O 1
ATOM 946 N N . ALA A 1 125 ? -17.838 9.542 33.454 1.00 86.06 125 ALA A N 1
ATOM 947 C CA . ALA A 1 125 ? -16.449 9.161 33.248 1.00 86.06 125 ALA A CA 1
ATOM 948 C C . ALA A 1 125 ? -15.962 9.410 31.812 1.00 86.06 125 ALA A C 1
ATOM 950 O O . ALA A 1 125 ? -14.766 9.649 31.645 1.00 86.06 125 ALA A O 1
ATOM 951 N N . LEU A 1 126 ? -16.847 9.435 30.806 1.00 86.44 126 LEU A N 1
ATOM 952 C CA . LEU A 1 126 ? -16.484 9.750 29.415 1.00 86.44 126 LEU A CA 1
ATOM 953 C C . LEU A 1 126 ? -15.962 11.182 29.244 1.00 86.44 126 LEU A C 1
ATOM 955 O O . LEU A 1 126 ? -15.176 11.453 28.339 1.00 86.44 126 LEU A O 1
ATOM 959 N N . LEU A 1 127 ? -16.354 12.099 30.132 1.00 86.62 127 LEU A N 1
ATOM 960 C CA . LEU A 1 127 ? -15.873 13.485 30.132 1.00 86.62 127 LEU A CA 1
ATOM 961 C C . LEU A 1 127 ? -14.463 13.622 30.719 1.00 86.62 127 LEU A C 1
ATOM 963 O O . LEU A 1 127 ? -13.843 14.682 30.624 1.00 86.62 127 LEU A O 1
ATOM 967 N N . ARG A 1 128 ? -13.946 12.567 31.356 1.00 85.94 128 ARG A N 1
ATOM 968 C CA . ARG A 1 128 ? -12.633 12.578 31.994 1.00 85.94 128 ARG A CA 1
ATOM 969 C C . ARG A 1 128 ? -11.617 11.931 31.064 1.00 85.94 128 ARG A C 1
ATOM 971 O O . ARG A 1 128 ? -11.691 10.741 30.775 1.00 85.94 128 ARG A O 1
ATOM 978 N N . LYS A 1 129 ? -10.604 12.698 30.656 1.00 83.69 129 LYS A N 1
ATOM 979 C CA . LYS A 1 129 ? -9.430 12.148 29.972 1.00 83.69 129 LYS A CA 1
ATOM 980 C C . LYS A 1 129 ? -8.702 11.202 30.929 1.00 83.69 129 LYS A C 1
ATOM 982 O O . LYS A 1 129 ? -8.097 11.651 31.898 1.00 83.69 129 LYS A O 1
ATOM 987 N N . ARG A 1 130 ? -8.748 9.904 30.645 1.00 78.56 130 ARG A N 1
ATOM 988 C CA . ARG A 1 130 ? -7.863 8.913 31.263 1.00 78.56 130 ARG A CA 1
ATOM 989 C C . ARG A 1 130 ? -6.679 8.719 30.324 1.00 78.56 130 ARG A C 1
ATOM 991 O O . ARG A 1 130 ? -6.883 8.477 29.136 1.00 78.56 130 ARG A O 1
ATOM 998 N N . ALA A 1 131 ? -5.460 8.906 30.818 1.00 81.88 131 ALA A N 1
ATOM 999 C CA . ALA A 1 131 ? -4.301 8.402 30.094 1.00 81.88 131 ALA A CA 1
ATOM 1000 C C . ALA A 1 131 ? -4.376 6.871 30.162 1.00 81.88 131 ALA A C 1
ATOM 1002 O O . ALA A 1 131 ? -4.693 6.338 31.222 1.00 81.88 131 ALA A O 1
ATOM 1003 N N . ALA A 1 132 ? -4.198 6.193 29.030 1.00 67.25 132 ALA A N 1
ATOM 1004 C CA . ALA A 1 132 ? -3.993 4.752 29.056 1.00 67.25 132 ALA A CA 1
ATOM 1005 C C . ALA A 1 132 ? -2.645 4.490 29.742 1.00 67.25 132 ALA A C 1
ATOM 1007 O O . ALA A 1 132 ? -1.677 5.183 29.413 1.00 67.25 132 ALA A O 1
ATOM 1008 N N . ASP A 1 133 ? -2.635 3.570 30.708 1.00 54.12 133 ASP A N 1
ATOM 1009 C CA . ASP A 1 133 ? -1.423 3.105 31.395 1.00 54.12 133 ASP A CA 1
ATOM 1010 C C . ASP A 1 133 ? -0.485 2.353 30.436 1.00 54.12 133 ASP A C 1
ATOM 1012 O O . ASP A 1 133 ? -0.998 1.653 29.526 1.00 54.12 133 ASP A O 1
#

Foldseek 3Di:
DVVVVVVQVPPPPDDDDPDDDPVRVLVVLLVCLVVLFAAEEADPCQAPVNLQSQHAYEHEACNCPPDDHDPSYHYDRHDDPVVRVVSRVVSSVPPRGDHDQPVHDPCVVVVVVVVVVPDDPPPPCVVDDDDDD

Solvent-accessible surface area (backbone atoms only — not comparable to full-atom values): 8105 Å² total; per-residue (Å²): 107,69,70,60,49,62,55,32,77,77,32,95,90,48,80,88,71,98,74,66,62,66,69,59,47,53,50,49,52,55,48,29,40,77,70,44,39,66,49,78,45,58,58,69,52,36,64,51,60,25,20,48,62,25,19,27,10,42,35,46,39,69,81,64,66,93,58,85,84,57,92,37,51,48,80,34,70,79,77,45,75,66,62,51,50,51,49,51,52,50,46,38,68,60,52,82,51,68,60,47,59,88,94,49,90,84,51,62,70,62,51,52,53,52,54,59,70,70,54,66,88,82,46,74,64,76,79,51,91,72,81,83,132

Secondary structure (DSSP, 8-state):
-HHHHHHHHT-TT----S---HHHHHHHHHHHHHTT--EEES-GGGTTHHHHTT--EEEESGGGTTS---TTEEEESS--HHHHHHHHHHHHHTPSPPPP-TT--S-HHHHHHHHHHT--TT-GGGGS-PPP-

Sequence (133 aa):
MEHSRRLADHLPHCRLADHLPRERFIALLKRLVIERGCIVGNSSAGLIEAAALALPAVNLGPRQAGRERHTTVLDITNPDPAKVREAIDNARKNAPWPPSTAFGDGHASSAIARTLASIELHDPALLRKRAAD

pLDDT: mean 93.45, std 6.6, range [54.12, 98.5]

Nearest PDB structures (foldseek):
  4zht-assembly1_A  TM=7.892E-01  e=7.758E-06  Homo sapiens
  5zlt-assembly1_B  TM=9.071E-01  e=1.863E-04  Acinetobacter baumannii
  5zlt-assembly1_C  TM=8.750E-01  e=1.527E-04  Acinetobacter baumannii
  5xvs-assembly1_A  TM=8.814E-01  e=6.136E-04  Acinetobacter baumannii
  3ooj-assembly1_G  TM=2.447E-01  e=3.147E+00  Escherichia coli

Radius of gyration: 19.91 Å; Cα contacts (8 Å, |Δi|>4): 145; chains: 1; bounding box: 42×31×61 Å